Protein AF-A0A7D7L9X8-F1 (afdb_monomer_lite)

Structure (mmCIF, N/CA/C/O backbone):
data_AF-A0A7D7L9X8-F1
#
_entry.id   AF-A0A7D7L9X8-F1
#
loop_
_atom_site.group_PDB
_atom_site.id
_atom_site.type_symbol
_atom_site.label_atom_id
_atom_site.label_alt_id
_atom_site.label_comp_id
_atom_site.label_asym_id
_atom_site.label_entity_id
_atom_site.label_seq_id
_atom_site.pdbx_PDB_ins_code
_atom_site.Cartn_x
_atom_site.Cartn_y
_atom_site.Cartn_z
_atom_site.occupancy
_atom_site.B_iso_or_equiv
_atom_site.auth_seq_id
_atom_site.auth_comp_id
_atom_site.auth_asym_id
_atom_site.auth_atom_id
_atom_site.pdbx_PDB_model_num
ATOM 1 N N . MET A 1 1 ? 33.160 -1.416 -5.638 1.00 46.50 1 MET A N 1
ATOM 2 C CA . MET A 1 1 ? 31.898 -2.107 -5.288 1.00 46.50 1 MET A CA 1
ATOM 3 C C . MET A 1 1 ? 30.922 -1.896 -6.443 1.00 46.50 1 MET A C 1
ATOM 5 O O . MET A 1 1 ? 30.349 -0.824 -6.524 1.00 46.50 1 MET A O 1
ATOM 9 N N . THR A 1 2 ? 30.821 -2.827 -7.397 1.00 63.44 2 THR A N 1
ATOM 10 C CA . THR A 1 2 ? 30.269 -2.544 -8.748 1.00 63.44 2 THR A CA 1
ATOM 11 C C . THR A 1 2 ? 29.043 -3.374 -9.150 1.00 63.44 2 THR A C 1
ATOM 13 O O . THR A 1 2 ? 28.743 -3.476 -10.333 1.00 63.44 2 THR A O 1
ATOM 16 N N . SER A 1 3 ? 28.295 -3.957 -8.206 1.00 58.06 3 SER A N 1
ATOM 17 C CA . SER A 1 3 ? 26.950 -4.492 -8.498 1.00 58.06 3 SER A CA 1
ATOM 18 C C . SER A 1 3 ? 26.122 -4.737 -7.230 1.00 58.06 3 SER A C 1
ATOM 20 O O . SER A 1 3 ? 26.693 -5.148 -6.214 1.00 58.06 3 SER A O 1
ATOM 22 N N . PRO A 1 4 ? 24.790 -4.522 -7.268 1.00 63.62 4 PRO A N 1
ATOM 23 C CA . PRO A 1 4 ? 23.898 -4.892 -6.173 1.00 63.62 4 PRO A CA 1
ATOM 24 C C . PRO A 1 4 ? 23.866 -6.422 -6.024 1.00 63.62 4 PRO A C 1
ATOM 26 O O . PRO A 1 4 ? 23.601 -7.150 -6.976 1.00 63.62 4 PRO A O 1
ATOM 29 N N . ARG A 1 5 ? 24.177 -6.922 -4.822 1.00 64.81 5 ARG A N 1
ATOM 30 C CA . ARG A 1 5 ? 24.501 -8.340 -4.566 1.00 64.81 5 ARG A CA 1
ATOM 31 C C . ARG A 1 5 ? 23.298 -9.299 -4.441 1.00 64.81 5 ARG A C 1
ATOM 33 O O . ARG A 1 5 ? 23.532 -10.438 -4.062 1.00 64.81 5 ARG A O 1
ATOM 40 N N . ASN A 1 6 ? 22.045 -8.907 -4.722 1.00 61.62 6 ASN A N 1
ATOM 41 C CA . ASN A 1 6 ? 20.899 -9.808 -4.459 1.00 61.62 6 ASN A CA 1
ATOM 42 C C . ASN A 1 6 ? 19.615 -9.619 -5.308 1.00 61.62 6 ASN A C 1
ATOM 44 O O . ASN A 1 6 ? 18.532 -9.941 -4.843 1.00 61.62 6 ASN A O 1
ATOM 48 N N . ASN A 1 7 ? 19.681 -9.110 -6.541 1.00 57.31 7 ASN A N 1
ATOM 49 C CA . ASN A 1 7 ? 18.467 -8.935 -7.372 1.00 57.31 7 ASN A CA 1
ATOM 50 C C . ASN A 1 7 ? 18.528 -9.709 -8.704 1.00 57.31 7 ASN A C 1
ATOM 52 O O . ASN A 1 7 ? 17.954 -9.273 -9.699 1.00 57.31 7 ASN A O 1
ATOM 56 N N . ILE A 1 8 ? 19.260 -10.828 -8.768 1.00 61.78 8 ILE A N 1
ATOM 57 C CA . ILE A 1 8 ? 19.408 -11.592 -10.018 1.00 61.78 8 ILE A CA 1
ATOM 58 C C . ILE A 1 8 ? 18.056 -12.220 -10.391 1.00 61.78 8 ILE A C 1
ATOM 60 O O . ILE A 1 8 ? 17.575 -13.109 -9.697 1.00 61.78 8 ILE A O 1
ATOM 64 N N . GLY A 1 9 ? 17.463 -11.760 -11.498 1.00 71.06 9 GLY A N 1
ATOM 65 C CA . GLY A 1 9 ? 16.291 -12.380 -12.133 1.00 71.06 9 GLY A CA 1
ATOM 66 C C . GLY A 1 9 ? 14.933 -11.732 -11.850 1.00 71.06 9 GLY A C 1
ATOM 67 O O . GLY A 1 9 ? 13.950 -12.136 -12.464 1.00 71.06 9 GLY A O 1
ATOM 68 N N . PHE A 1 10 ? 14.851 -10.717 -10.986 1.00 71.56 10 PHE A N 1
ATOM 69 C CA . PHE A 1 10 ? 13.593 -10.000 -10.750 1.00 71.56 10 PHE A CA 1
ATOM 70 C C . PHE A 1 10 ? 13.454 -8.808 -11.696 1.00 71.56 10 PHE A C 1
ATOM 72 O O . PHE A 1 10 ? 14.350 -7.967 -11.785 1.00 71.56 10 PHE A O 1
ATOM 79 N N . SER A 1 11 ? 12.313 -8.710 -12.381 1.00 76.81 11 SER A N 1
ATOM 80 C CA . SER A 1 11 ? 11.962 -7.511 -13.141 1.00 76.81 11 SER A CA 1
ATOM 81 C C . SER A 1 11 ? 11.842 -6.330 -12.183 1.00 76.81 11 SER A C 1
ATOM 83 O O . SER A 1 11 ? 10.983 -6.313 -11.303 1.00 76.81 11 SER A O 1
ATOM 85 N N . THR A 1 12 ? 12.714 -5.340 -12.340 1.00 78.00 12 THR 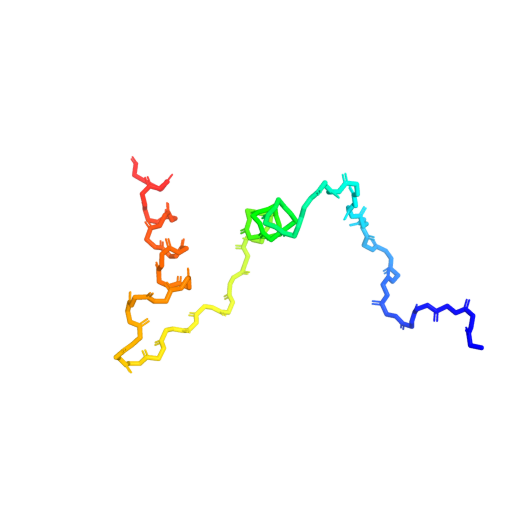A N 1
ATOM 86 C CA . THR A 1 12 ? 12.618 -4.091 -11.589 1.00 78.00 12 THR A CA 1
ATOM 87 C C . THR A 1 12 ? 11.660 -3.140 -12.300 1.00 78.00 12 THR A C 1
ATOM 89 O O . THR A 1 12 ? 11.609 -3.083 -13.529 1.00 78.00 12 THR A O 1
ATOM 92 N N . ARG A 1 13 ? 10.886 -2.379 -11.523 1.00 80.44 13 ARG A N 1
ATOM 93 C CA . ARG A 1 13 ? 9.987 -1.337 -12.030 1.00 80.44 13 ARG A CA 1
ATOM 94 C C . ARG A 1 13 ? 10.376 0.003 -11.412 1.00 80.44 13 ARG A C 1
ATOM 96 O O . ARG A 1 13 ? 10.508 0.106 -10.196 1.00 80.44 13 ARG A O 1
ATOM 103 N N . GLY A 1 14 ? 10.591 1.009 -12.257 1.00 84.44 14 GLY A N 1
ATOM 104 C CA . GLY A 1 14 ? 10.947 2.379 -11.874 1.00 84.44 14 GLY A CA 1
ATOM 105 C C . GLY A 1 14 ? 10.155 3.411 -12.683 1.00 84.44 14 GLY A C 1
ATOM 106 O O . GLY A 1 14 ? 9.166 3.056 -13.317 1.00 84.44 14 GLY A O 1
ATOM 107 N N . GLY A 1 15 ? 10.593 4.675 -12.683 1.00 90.88 15 GLY A N 1
ATOM 108 C CA . GLY A 1 15 ? 9.944 5.761 -13.441 1.00 90.88 15 GLY A CA 1
ATOM 109 C C . GLY A 1 15 ? 8.849 6.531 -12.691 1.00 90.88 15 GLY A C 1
ATOM 110 O O . GLY A 1 15 ? 8.184 7.372 -13.292 1.00 90.88 15 GLY A O 1
ATOM 111 N N . PHE A 1 16 ? 8.682 6.271 -11.393 1.00 91.94 16 PHE A N 1
ATOM 112 C CA . PHE A 1 16 ? 7.730 6.977 -10.535 1.00 91.94 16 PHE A CA 1
ATOM 113 C C . PHE A 1 16 ? 8.080 8.465 -10.414 1.00 91.94 16 PHE A C 1
ATOM 115 O O . PHE A 1 16 ? 9.243 8.817 -10.202 1.00 91.94 16 PHE A O 1
ATOM 122 N N . GLN A 1 17 ? 7.069 9.324 -10.515 1.00 94.31 17 GLN A N 1
ATOM 123 C CA . GLN A 1 17 ? 7.186 10.779 -10.383 1.00 94.31 17 GLN A CA 1
ATOM 124 C C . GLN A 1 17 ? 7.145 11.234 -8.920 1.00 94.31 17 GLN A C 1
ATOM 126 O O . GLN A 1 17 ? 7.495 12.371 -8.608 1.00 94.31 17 GLN A O 1
ATOM 131 N N . SER A 1 18 ? 6.718 10.357 -8.008 1.00 93.00 18 SER A N 1
ATOM 132 C CA . SER A 1 18 ? 6.672 10.639 -6.574 1.00 93.00 18 SER A CA 1
ATOM 133 C C . SER A 1 18 ? 6.857 9.382 -5.725 1.00 93.00 18 SER A C 1
ATOM 135 O O . SER A 1 18 ? 6.686 8.253 -6.189 1.00 93.00 18 SER A O 1
ATOM 137 N N . GLU A 1 19 ? 7.187 9.583 -4.449 1.00 86.31 19 GLU A N 1
ATOM 138 C CA . GLU A 1 19 ? 7.276 8.490 -3.476 1.00 86.31 19 GLU A CA 1
ATOM 139 C C . GLU A 1 19 ? 5.914 7.841 -3.225 1.00 86.31 19 GLU A C 1
ATOM 141 O O . GLU A 1 19 ? 5.830 6.621 -3.160 1.00 86.31 19 GLU A O 1
ATOM 146 N N . ALA A 1 20 ? 4.846 8.643 -3.185 1.00 88.00 20 ALA A N 1
ATOM 147 C CA . ALA A 1 20 ? 3.483 8.151 -3.017 1.00 88.00 20 ALA A CA 1
ATOM 148 C C . ALA A 1 20 ? 3.078 7.196 -4.152 1.00 88.00 20 ALA A C 1
ATOM 150 O O . ALA A 1 20 ? 2.566 6.111 -3.896 1.00 88.00 20 ALA A O 1
ATOM 151 N N . GLU A 1 21 ? 3.375 7.556 -5.404 1.00 89.50 21 GLU A N 1
ATOM 152 C CA . GLU A 1 21 ? 3.087 6.712 -6.571 1.00 89.50 21 GLU A CA 1
ATOM 153 C C . GLU A 1 21 ? 3.844 5.375 -6.513 1.00 89.50 21 GLU A C 1
ATOM 155 O O . GLU A 1 21 ? 3.275 4.309 -6.764 1.00 89.50 21 GLU A O 1
ATOM 160 N N . ARG A 1 22 ? 5.129 5.428 -6.140 1.00 90.94 22 ARG A N 1
ATOM 161 C CA . ARG A 1 22 ? 5.978 4.247 -5.950 1.00 90.94 22 ARG A CA 1
ATOM 162 C C . ARG A 1 22 ? 5.401 3.323 -4.877 1.00 90.94 22 ARG A C 1
ATOM 164 O O . ARG A 1 22 ? 5.276 2.122 -5.114 1.00 90.94 22 ARG A O 1
ATOM 171 N N . ASP A 1 23 ? 5.033 3.875 -3.725 1.00 85.75 23 ASP A N 1
ATOM 172 C CA . ASP A 1 23 ? 4.518 3.115 -2.585 1.00 85.75 23 ASP A CA 1
ATOM 173 C C . ASP A 1 23 ? 3.142 2.512 -2.876 1.00 85.75 23 ASP A C 1
ATOM 175 O O . ASP A 1 23 ? 2.893 1.347 -2.555 1.00 85.75 23 ASP A O 1
ATOM 179 N N . GLU A 1 24 ? 2.261 3.256 -3.547 1.00 85.88 24 GLU A N 1
ATOM 180 C CA . GLU A 1 24 ? 0.964 2.750 -3.995 1.00 85.88 24 GLU A CA 1
ATOM 181 C C . GLU A 1 24 ? 1.115 1.583 -4.969 1.00 85.88 24 GLU A C 1
ATOM 183 O O . GLU A 1 24 ? 0.419 0.572 -4.825 1.00 85.88 24 GLU A O 1
ATOM 188 N N . GLN A 1 25 ? 2.025 1.698 -5.943 1.00 87.56 25 GLN A N 1
ATOM 189 C CA . GLN A 1 25 ? 2.290 0.628 -6.901 1.00 87.56 25 GLN A CA 1
ATOM 190 C C . GLN A 1 25 ? 2.897 -0.596 -6.205 1.00 87.56 25 GLN A C 1
ATOM 192 O O . GLN A 1 25 ? 2.388 -1.695 -6.403 1.00 87.56 25 GLN A O 1
ATOM 197 N N . MET A 1 26 ? 3.914 -0.426 -5.348 1.00 85.25 26 MET A N 1
ATOM 198 C CA . MET A 1 26 ? 4.507 -1.538 -4.585 1.00 85.25 26 MET A CA 1
ATOM 199 C C . MET A 1 26 ? 3.470 -2.236 -3.698 1.00 85.25 26 MET A C 1
ATOM 201 O O . MET A 1 26 ? 3.442 -3.464 -3.621 1.00 85.25 26 MET A O 1
ATOM 205 N N . THR A 1 27 ? 2.576 -1.469 -3.072 1.00 82.50 27 THR A N 1
ATOM 206 C CA . THR A 1 27 ? 1.487 -2.006 -2.244 1.00 82.50 27 THR A CA 1
ATOM 207 C C . THR A 1 27 ? 0.446 -2.757 -3.080 1.00 82.50 27 THR A C 1
ATOM 2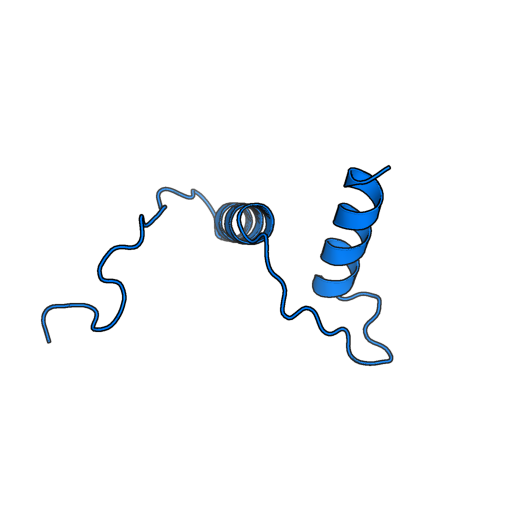09 O O . THR A 1 27 ? -0.109 -3.756 -2.620 1.00 82.50 27 THR A O 1
ATOM 212 N N . ARG A 1 28 ? 0.143 -2.275 -4.292 1.00 82.50 28 ARG A N 1
ATOM 213 C CA . ARG A 1 28 ? -0.801 -2.912 -5.225 1.00 82.50 28 ARG A CA 1
ATOM 214 C C . ARG A 1 28 ? -0.241 -4.213 -5.805 1.00 82.50 28 ARG A C 1
ATOM 216 O O . ARG A 1 28 ? -0.974 -5.189 -5.881 1.00 82.50 28 ARG A O 1
ATOM 223 N N . ASP A 1 29 ? 1.034 -4.213 -6.188 1.00 82.44 29 ASP A N 1
ATOM 224 C CA . ASP A 1 29 ? 1.700 -5.335 -6.863 1.00 82.44 29 ASP A CA 1
ATOM 225 C C . ASP A 1 29 ? 2.121 -6.447 -5.872 1.00 82.44 29 ASP A C 1
ATOM 227 O O . ASP A 1 29 ? 2.458 -7.561 -6.278 1.00 82.44 29 ASP A O 1
ATOM 231 N N . SER A 1 30 ? 2.088 -6.174 -4.562 1.00 76.56 30 SER A N 1
ATOM 232 C CA . SER A 1 30 ? 2.340 -7.169 -3.513 1.00 76.56 30 SER A CA 1
ATOM 233 C C . SER A 1 30 ? 1.090 -8.017 -3.259 1.00 76.56 30 SER A C 1
ATOM 235 O O . SER A 1 30 ? 0.102 -7.537 -2.706 1.00 76.56 30 SER A O 1
ATOM 237 N N . HIS A 1 31 ? 1.141 -9.292 -3.654 1.00 72.50 31 HIS A N 1
ATOM 238 C CA . HIS A 1 31 ? 0.033 -10.253 -3.519 1.00 72.50 31 HIS A CA 1
ATOM 239 C C . HIS A 1 31 ? 0.162 -11.166 -2.286 1.00 72.50 31 HIS A C 1
ATOM 241 O O . HIS A 1 31 ? -0.774 -11.886 -1.947 1.00 72.50 31 HIS A O 1
ATOM 247 N N . GLN A 1 32 ? 1.320 -11.149 -1.620 1.00 68.06 32 GLN A N 1
ATOM 248 C CA . GLN A 1 32 ? 1.550 -11.808 -0.337 1.00 68.06 32 GLN A CA 1
ATOM 249 C C . GLN A 1 32 ? 1.909 -10.762 0.712 1.00 68.06 32 GLN A C 1
ATOM 251 O O . GLN A 1 32 ? 2.750 -9.902 0.460 1.00 68.06 32 GLN A O 1
ATOM 256 N N . ASP A 1 33 ? 1.297 -10.873 1.891 1.00 64.25 33 ASP A N 1
ATOM 257 C CA . ASP A 1 33 ? 1.512 -9.943 2.993 1.00 64.25 33 ASP A CA 1
ATOM 258 C C . ASP A 1 33 ? 2.133 -10.637 4.202 1.00 64.25 33 ASP A C 1
ATOM 260 O O . ASP A 1 33 ? 1.672 -11.685 4.653 1.00 64.25 33 ASP A O 1
ATOM 264 N N . ILE A 1 34 ? 3.093 -9.946 4.811 1.00 65.75 34 ILE A N 1
ATOM 265 C CA . ILE A 1 34 ? 3.337 -10.020 6.250 1.00 65.75 34 ILE A CA 1
ATOM 266 C C . ILE A 1 34 ? 2.690 -8.762 6.839 1.00 65.75 34 ILE A C 1
ATOM 268 O O . ILE A 1 34 ? 3.352 -7.759 7.100 1.00 65.75 34 ILE A O 1
ATOM 272 N N . ALA A 1 35 ? 1.363 -8.773 6.960 1.00 74.88 35 ALA A N 1
ATOM 273 C CA . ALA A 1 35 ? 0.602 -7.652 7.499 1.00 74.88 35 ALA A CA 1
ATOM 274 C C . ALA A 1 35 ? 0.236 -7.944 8.954 1.00 74.88 35 ALA A C 1
ATOM 276 O O . ALA A 1 35 ? -0.637 -8.758 9.245 1.00 74.88 35 ALA A O 1
ATOM 277 N N . TRP A 1 36 ? 0.909 -7.264 9.878 1.00 82.00 36 TRP A N 1
ATOM 278 C CA . TRP A 1 36 ? 0.574 -7.298 11.295 1.00 82.00 36 TRP A CA 1
ATOM 279 C C . TRP A 1 36 ? 0.222 -5.893 11.769 1.00 82.00 36 TRP A C 1
ATOM 281 O O . TRP A 1 36 ? 1.026 -4.964 11.670 1.00 82.00 36 TRP A O 1
ATOM 291 N N . VAL A 1 37 ? -0.991 -5.742 12.296 1.00 86.25 37 VAL A N 1
ATOM 292 C CA . VAL A 1 37 ? -1.420 -4.532 12.993 1.00 86.25 37 VAL A CA 1
ATOM 293 C C . VAL A 1 37 ? -1.219 -4.774 14.483 1.00 86.25 37 VAL A C 1
ATOM 295 O O . VAL A 1 37 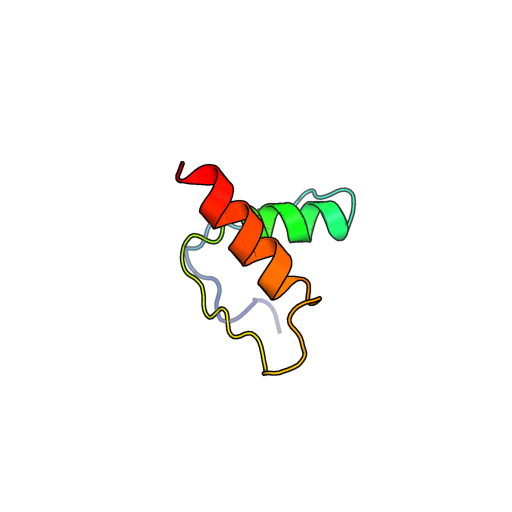? -1.816 -5.673 15.073 1.00 86.25 37 VAL A O 1
ATOM 298 N N . ARG A 1 38 ? -0.348 -3.978 15.105 1.00 90.75 38 ARG A N 1
ATOM 299 C CA . ARG A 1 38 ? -0.180 -4.005 16.560 1.00 90.75 38 ARG A CA 1
ATOM 300 C C . ARG A 1 38 ? -1.481 -3.549 17.226 1.00 90.75 38 ARG A C 1
ATOM 302 O O . ARG A 1 38 ? -2.073 -2.567 16.785 1.00 90.75 38 ARG A O 1
ATOM 309 N N . ALA A 1 39 ? -1.873 -4.204 18.317 1.00 92.25 39 ALA A N 1
ATOM 310 C CA . ALA A 1 39 ? -3.035 -3.794 19.106 1.00 92.25 39 ALA A CA 1
ATOM 311 C C . ALA A 1 39 ? -2.957 -2.299 19.488 1.00 92.25 39 ALA A C 1
ATOM 313 O O . ALA A 1 39 ? -1.910 -1.830 19.950 1.00 92.25 39 ALA A O 1
ATOM 314 N N . GLY A 1 40 ? -4.045 -1.557 19.261 1.00 93.62 40 GLY A N 1
ATOM 315 C CA . GLY A 1 40 ? -4.134 -0.106 19.453 1.00 93.62 40 GLY A CA 1
ATOM 316 C C . GLY A 1 40 ? -3.623 0.740 18.275 1.00 93.62 40 GLY A C 1
ATOM 317 O O . GLY A 1 40 ? -3.474 1.958 18.409 1.00 93.62 40 GLY A O 1
ATOM 318 N N . ARG A 1 41 ? -3.278 0.129 17.130 1.00 90.38 41 ARG A N 1
ATOM 319 C CA . ARG A 1 41 ? -2.816 0.812 15.900 1.00 90.38 41 ARG A CA 1
ATOM 320 C C . ARG A 1 41 ? -3.707 0.514 14.690 1.00 90.38 41 ARG A C 1
ATOM 322 O O . ARG A 1 41 ? -3.240 0.481 13.551 1.00 90.38 41 ARG A O 1
ATOM 329 N N . GLU A 1 42 ? -5.004 0.395 14.922 1.00 93.12 42 GLU A N 1
ATOM 330 C CA . GLU A 1 42 ? -6.043 0.146 13.914 1.00 93.12 42 GLU A CA 1
ATOM 331 C C . GLU A 1 42 ? -6.222 1.337 12.951 1.00 93.12 42 GLU A C 1
ATOM 333 O O . GLU A 1 42 ? -6.862 1.229 11.918 1.00 93.12 42 GLU A O 1
ATOM 338 N N . ARG A 1 43 ? -5.614 2.495 13.236 1.00 90.88 43 ARG A N 1
ATOM 339 C CA . ARG A 1 43 ? -5.572 3.650 12.315 1.00 90.88 43 ARG A CA 1
ATOM 340 C C . ARG A 1 43 ? -4.298 3.713 11.464 1.00 90.88 43 ARG A C 1
ATOM 342 O O . ARG A 1 43 ? -3.962 4.770 10.936 1.00 90.88 43 ARG A O 1
ATOM 349 N N . SER A 1 44 ? -3.541 2.621 11.391 1.00 87.31 44 SE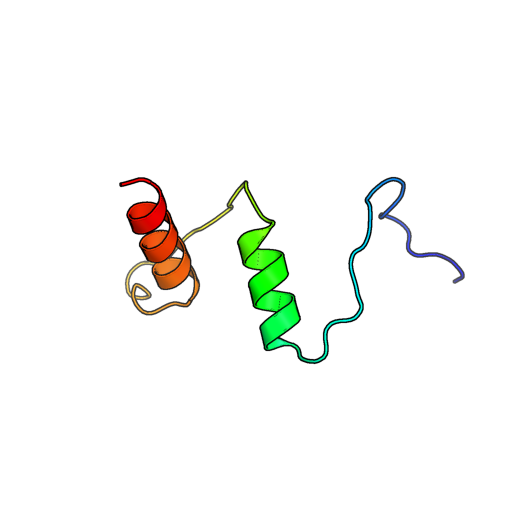R A N 1
ATOM 350 C CA . SER A 1 44 ? -2.306 2.541 10.604 1.00 87.31 44 SER A CA 1
ATOM 351 C C . SER A 1 44 ? -2.580 2.377 9.107 1.00 87.31 44 SER A C 1
ATOM 353 O O . SER A 1 44 ? -3.633 1.887 8.700 1.00 87.31 44 SER A O 1
ATOM 355 N N . GLY A 1 45 ? -1.586 2.722 8.280 1.00 84.81 45 GLY A N 1
ATOM 356 C CA . GLY A 1 45 ? -1.631 2.448 6.840 1.00 84.81 45 GLY A CA 1
ATOM 357 C C . GLY A 1 45 ? -1.799 0.956 6.528 1.00 84.81 45 GLY A C 1
ATOM 358 O O . GLY A 1 45 ? -2.501 0.606 5.586 1.00 84.81 45 GLY A O 1
ATOM 359 N N . THR A 1 46 ? -1.247 0.068 7.364 1.00 86.31 46 THR A N 1
ATOM 360 C CA . THR A 1 46 ? -1.439 -1.385 7.244 1.00 86.31 46 THR A CA 1
ATOM 361 C C . THR A 1 46 ? -2.904 -1.782 7.416 1.00 86.31 46 THR A C 1
ATOM 363 O O . THR A 1 46 ? -3.411 -2.534 6.590 1.00 86.31 46 THR A O 1
ATOM 366 N N . GLN A 1 47 ? -3.612 -1.246 8.421 1.00 89.31 47 GLN A N 1
ATOM 367 C CA . GLN A 1 47 ? -5.047 -1.521 8.582 1.00 89.31 47 GLN A CA 1
ATOM 368 C C . GLN A 1 47 ? -5.850 -0.999 7.382 1.00 89.31 47 GLN A C 1
ATOM 370 O O . GLN A 1 47 ? -6.651 -1.738 6.821 1.00 89.31 47 GLN A O 1
ATOM 375 N N . ALA A 1 48 ? -5.577 0.225 6.918 1.00 87.12 48 ALA A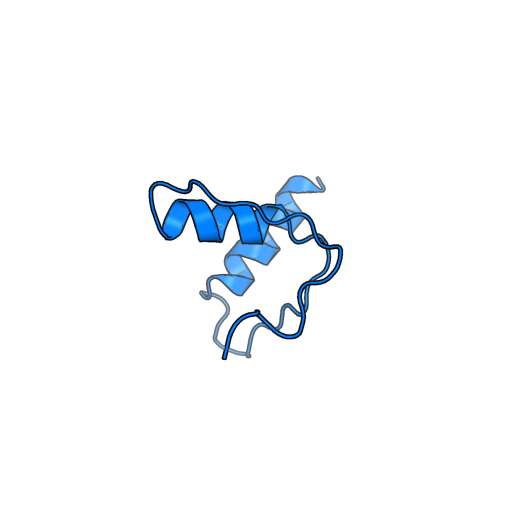 N 1
ATOM 376 C CA . ALA A 1 48 ? -6.251 0.783 5.743 1.00 87.12 48 ALA A CA 1
ATOM 377 C C . ALA A 1 48 ? -6.016 -0.058 4.469 1.00 87.12 48 ALA A C 1
ATOM 379 O O . ALA A 1 48 ? -6.930 -0.246 3.662 1.00 87.12 48 ALA A O 1
ATOM 380 N N . ASN A 1 49 ? -4.805 -0.599 4.298 1.00 83.00 49 ASN A N 1
ATOM 381 C CA . ASN A 1 49 ? -4.474 -1.499 3.194 1.00 83.00 49 ASN A CA 1
ATOM 382 C C . ASN A 1 49 ? -5.241 -2.825 3.277 1.00 83.00 49 ASN A C 1
ATOM 384 O O . ASN A 1 49 ? -5.738 -3.290 2.248 1.00 83.00 49 ASN A O 1
ATOM 388 N N . LEU A 1 50 ? -5.367 -3.405 4.477 1.00 85.12 50 LEU A N 1
ATOM 389 C CA . LEU A 1 50 ? -6.168 -4.608 4.717 1.00 85.12 50 LEU A CA 1
ATOM 390 C C . LEU A 1 50 ? -7.651 -4.356 4.409 1.00 85.12 50 LEU A C 1
ATOM 392 O O . LEU A 1 50 ? -8.249 -5.098 3.629 1.00 85.12 50 LEU A O 1
ATOM 396 N N . ASP A 1 51 ? -8.218 -3.263 4.923 1.00 86.56 51 ASP A N 1
ATOM 397 C CA . ASP A 1 51 ? -9.623 -2.893 4.707 1.00 86.56 51 ASP A CA 1
ATOM 398 C C . ASP A 1 51 ? -9.943 -2.699 3.215 1.00 86.56 51 ASP A C 1
ATOM 400 O O . ASP A 1 51 ? -10.989 -3.133 2.725 1.00 86.56 51 ASP A O 1
ATOM 404 N N . ARG A 1 52 ? -9.029 -2.071 2.459 1.00 82.44 52 ARG A N 1
ATOM 405 C CA . ARG A 1 52 ? -9.167 -1.892 1.004 1.00 82.44 52 ARG A CA 1
ATOM 406 C C . ARG A 1 52 ? -9.264 -3.230 0.269 1.00 82.44 52 ARG A C 1
ATOM 408 O O . ARG A 1 52 ? -10.007 -3.329 -0.703 1.00 82.44 52 ARG A O 1
ATOM 415 N N . ARG A 1 53 ? -8.526 -4.252 0.711 1.00 76.75 53 ARG A N 1
ATOM 416 C CA . ARG A 1 53 ? -8.531 -5.579 0.076 1.00 76.75 53 ARG A CA 1
ATOM 417 C C . ARG A 1 53 ? -9.808 -6.355 0.363 1.00 76.75 53 ARG A C 1
ATOM 419 O O . ARG A 1 53 ? -10.345 -6.946 -0.565 1.00 76.75 53 ARG A O 1
ATOM 426 N N . VAL A 1 54 ? -10.331 -6.287 1.589 1.00 80.19 54 VAL A N 1
ATOM 427 C CA . VAL A 1 54 ? -11.636 -6.887 1.928 1.00 80.19 54 VAL A CA 1
ATOM 428 C C . VAL A 1 54 ? -12.727 -6.352 0.994 1.00 80.19 54 VAL A C 1
ATOM 430 O O . VAL A 1 54 ? -13.504 -7.1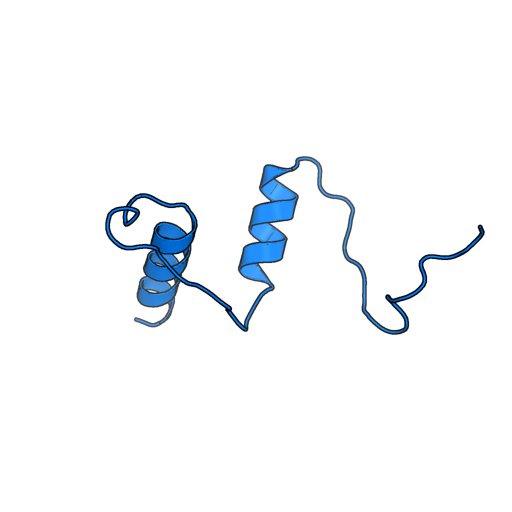23 0.439 1.00 80.19 54 VAL A O 1
ATOM 433 N N . LYS A 1 55 ? -12.727 -5.037 0.735 1.00 73.69 55 LYS A N 1
ATOM 434 C CA . LYS A 1 55 ? -13.680 -4.398 -0.187 1.00 73.69 55 LYS A CA 1
ATOM 435 C C . LYS A 1 55 ? -13.526 -4.819 -1.652 1.00 73.69 55 LYS A C 1
ATOM 437 O O . LYS A 1 55 ? -14.503 -4.757 -2.379 1.00 73.69 55 LYS A O 1
ATOM 442 N N . LEU A 1 56 ? -12.327 -5.204 -2.094 1.00 64.31 56 LEU A N 1
ATOM 443 C CA . LEU A 1 56 ? -12.070 -5.649 -3.473 1.00 64.31 56 LEU A CA 1
ATOM 444 C C . LEU A 1 56 ? -12.446 -7.122 -3.715 1.00 64.31 56 LEU A C 1
ATOM 446 O O . LEU A 1 56 ? -12.476 -7.549 -4.865 1.00 64.31 56 LEU A O 1
ATOM 450 N N . GLN A 1 57 ? -12.689 -7.900 -2.656 1.00 60.62 57 GLN A N 1
ATOM 451 C CA . GLN A 1 57 ? -13.079 -9.315 -2.736 1.00 60.62 57 GLN A CA 1
ATOM 452 C C . GLN A 1 57 ? -14.600 -9.541 -2.666 1.00 60.62 57 GLN A C 1
ATOM 454 O O . GLN A 1 57 ? -15.034 -10.687 -2.772 1.00 60.62 57 GLN A O 1
ATOM 459 N N . THR A 1 58 ? -15.389 -8.479 -2.463 1.00 51.50 58 THR A N 1
ATOM 460 C CA . THR A 1 58 ? -16.864 -8.509 -2.420 1.00 51.50 58 THR A CA 1
ATOM 461 C C . THR A 1 58 ? -17.429 -8.001 -3.738 1.00 51.50 58 THR A C 1
ATOM 463 O O . THR A 1 58 ? -18.423 -8.589 -4.212 1.00 51.50 58 THR A O 1
#

Sequence (58 aa):
MTSPRNNIGFSTRGGFQSEAERDEQMTRDSHQDIAWVRAGRERSGTQANLDRRVKLQT

Organism: NCBI:txid1472755

Radius of gyration: 15.24 Å; chains: 1; bounding box: 49×23×33 Å

Foldseek 3Di:
DPDDDPDPPDDDDDDDPDPVRVVVVVLVPDPDDPQDQDPPRCVDPSVVSVVVVVVVVD

pLDDT: mean 78.91, std 11.89, range [46.5, 94.31]

Secondary structure (DSSP, 8-state):
--S-TT-TT-------SSHHHHHHHHHHH--S----PPTT-TTSHHHHHHHHHHHH--